Protein AF-A0A351ZUN1-F1 (afdb_monomer_lite)

Radius of gyration: 34.27 Å; chains: 1; bounding box: 74×45×81 Å

Structure (mmCIF, N/CA/C/O backbone):
data_AF-A0A351ZUN1-F1
#
_entry.id   AF-A0A351ZUN1-F1
#
loop_
_atom_site.group_PDB
_atom_site.id
_atom_site.type_symbol
_atom_site.label_atom_id
_atom_site.label_alt_id
_atom_site.label_comp_id
_atom_site.label_asym_id
_atom_site.label_entity_id
_atom_site.label_seq_id
_atom_site.pdbx_PDB_ins_code
_atom_site.Cartn_x
_atom_site.Cartn_y
_atom_site.Cartn_z
_atom_site.occupancy
_atom_site.B_iso_or_equiv
_atom_site.auth_seq_id
_atom_site.auth_comp_id
_atom_site.auth_asym_id
_atom_site.auth_atom_id
_atom_site.pdbx_PDB_model_num
ATOM 1 N N . MET A 1 1 ? -8.438 27.417 -27.554 1.00 48.84 1 MET A N 1
ATOM 2 C CA . MET A 1 1 ? -7.530 28.384 -26.913 1.00 48.84 1 MET A CA 1
ATOM 3 C C . MET A 1 1 ? -7.078 27.746 -25.620 1.00 48.84 1 MET A C 1
ATOM 5 O O . MET A 1 1 ? -7.891 27.655 -24.720 1.00 48.84 1 MET A O 1
ATOM 9 N N . GLU A 1 2 ? -5.893 27.144 -25.651 1.00 47.28 2 GLU A N 1
ATOM 10 C CA . GLU A 1 2 ? -4.966 26.875 -24.537 1.00 47.28 2 GLU A CA 1
ATOM 11 C C . GLU A 1 2 ? -3.917 25.909 -25.105 1.00 47.28 2 GLU A C 1
ATOM 13 O O . GLU A 1 2 ? -4.239 24.861 -25.668 1.00 47.28 2 GLU A O 1
ATOM 18 N N . ARG A 1 3 ? -2.676 26.392 -25.127 1.00 43.41 3 ARG A N 1
ATOM 19 C CA . ARG A 1 3 ? -1.537 25.830 -25.850 1.00 43.41 3 ARG A CA 1
ATOM 20 C C . ARG A 1 3 ? -0.925 24.695 -25.035 1.00 43.41 3 ARG A C 1
ATOM 22 O O . ARG A 1 3 ? -0.643 24.845 -23.855 1.00 43.41 3 ARG A O 1
ATOM 29 N N . SER A 1 4 ? -0.688 23.570 -25.695 1.00 47.56 4 SER A N 1
ATOM 30 C CA . SER A 1 4 ? 0.130 22.473 -25.194 1.00 47.56 4 SER A CA 1
ATOM 31 C C . SER A 1 4 ? 1.614 22.835 -25.312 1.00 47.56 4 SER A C 1
ATOM 33 O O . SER A 1 4 ? 2.221 22.604 -26.359 1.00 47.56 4 SER A O 1
ATOM 35 N N . ASP A 1 5 ? 2.197 23.384 -24.249 1.00 52.81 5 ASP A N 1
ATOM 36 C CA . ASP A 1 5 ? 3.649 23.542 -24.130 1.00 52.81 5 ASP A CA 1
ATOM 37 C C . ASP A 1 5 ? 4.261 22.234 -23.616 1.00 52.81 5 ASP A C 1
ATOM 39 O O . ASP A 1 5 ? 4.391 21.966 -22.421 1.00 52.81 5 ASP A O 1
ATOM 43 N N . VAL A 1 6 ? 4.606 21.374 -24.572 1.00 54.12 6 VAL A N 1
ATOM 44 C CA . VAL A 1 6 ? 5.348 20.136 -24.348 1.00 54.12 6 VAL A CA 1
ATOM 45 C C . VAL A 1 6 ? 6.820 20.512 -24.181 1.00 54.12 6 VAL A C 1
ATOM 47 O O . VAL A 1 6 ? 7.528 20.778 -25.151 1.00 54.12 6 VAL A O 1
ATOM 50 N N . GLY A 1 7 ? 7.275 20.583 -22.930 1.00 42.62 7 GLY A N 1
ATOM 51 C CA . GLY A 1 7 ? 8.665 20.862 -22.578 1.00 42.62 7 GLY A CA 1
ATOM 52 C C . GLY A 1 7 ? 9.609 19.772 -23.085 1.00 42.62 7 GLY A C 1
ATOM 53 O O . GLY A 1 7 ? 9.746 18.712 -22.479 1.00 42.62 7 GLY A O 1
ATOM 54 N N . ALA A 1 8 ? 10.275 20.059 -24.199 1.00 43.16 8 ALA A N 1
ATOM 55 C CA . ALA A 1 8 ? 11.381 19.291 -24.740 1.00 43.16 8 ALA A CA 1
ATOM 56 C C . ALA A 1 8 ? 12.627 19.449 -23.854 1.00 43.16 8 ALA A C 1
ATOM 58 O O . ALA A 1 8 ? 13.200 20.531 -23.767 1.00 43.16 8 ALA A O 1
ATOM 59 N N . TRP A 1 9 ? 13.096 18.355 -23.253 1.00 43.66 9 TRP A N 1
ATOM 60 C CA . TRP A 1 9 ? 14.454 18.269 -22.715 1.00 43.66 9 TRP A CA 1
ATOM 61 C C . TRP A 1 9 ? 15.220 17.162 -23.434 1.00 43.66 9 TRP A C 1
ATOM 63 O O . TRP A 1 9 ? 15.083 15.972 -23.161 1.00 43.66 9 TRP A O 1
ATOM 73 N N . VAL A 1 10 ? 16.039 17.592 -24.392 1.00 45.97 10 VAL A N 1
ATOM 74 C CA . VAL A 1 10 ? 17.061 16.793 -25.067 1.00 45.97 10 VAL A CA 1
ATOM 75 C C . VAL A 1 10 ? 18.263 16.655 -24.136 1.00 45.97 10 VAL A C 1
ATOM 77 O O . VAL A 1 10 ? 18.873 17.658 -23.776 1.00 45.97 10 VAL A O 1
ATOM 80 N N . ARG A 1 11 ? 18.693 15.425 -23.835 1.00 50.06 11 ARG A N 1
ATOM 81 C CA . ARG A 1 11 ? 20.116 15.131 -23.601 1.00 50.06 11 ARG A CA 1
ATOM 82 C C . ARG A 1 11 ? 20.509 13.831 -24.300 1.00 50.06 11 ARG A C 1
ATOM 84 O O . ARG A 1 11 ? 20.181 12.738 -23.855 1.00 50.06 11 ARG A O 1
ATOM 91 N N . LYS A 1 12 ? 21.244 13.972 -25.406 1.00 43.31 12 LYS A N 1
ATOM 92 C CA . LYS A 1 12 ? 22.125 12.934 -25.958 1.00 43.31 12 LYS A CA 1
ATOM 93 C C . LYS A 1 12 ? 23.485 13.040 -25.262 1.00 43.31 12 LYS A C 1
ATOM 95 O O . LYS A 1 12 ? 24.018 14.137 -25.149 1.00 43.31 12 LYS A O 1
ATOM 100 N N . GLY A 1 13 ? 24.072 11.904 -24.898 1.00 40.09 13 GLY A N 1
ATOM 101 C CA . GLY A 1 13 ? 25.473 11.787 -24.488 1.00 40.09 13 GLY A CA 1
ATOM 102 C C . GLY A 1 13 ? 25.893 10.320 -24.491 1.00 40.09 13 GLY A C 1
ATOM 103 O O . GLY A 1 13 ? 25.333 9.516 -23.761 1.00 40.09 13 GLY A O 1
ATOM 104 N N . LYS A 1 14 ? 26.806 9.968 -25.394 1.00 44.97 14 LYS A N 1
ATOM 105 C CA . LYS A 1 14 ? 27.184 8.618 -25.833 1.00 44.97 14 LYS A CA 1
ATOM 106 C C . LYS A 1 14 ? 28.607 8.288 -25.348 1.00 44.97 14 LYS A C 1
ATOM 108 O O . LYS A 1 14 ? 29.405 9.197 -25.189 1.00 44.97 14 LYS A O 1
ATOM 113 N N . SER A 1 15 ? 28.890 6.982 -25.288 1.00 43.78 15 SER A N 1
ATOM 114 C CA . SER A 1 15 ? 30.174 6.273 -25.496 1.00 43.78 15 SER A CA 1
ATOM 115 C C . SER A 1 15 ? 31.093 5.901 -24.318 1.00 43.78 15 SER A C 1
ATOM 117 O O . SER A 1 15 ? 31.779 6.743 -23.760 1.00 43.78 15 SER A O 1
ATOM 119 N N . ARG A 1 16 ? 31.175 4.570 -24.131 1.00 49.94 16 ARG A N 1
ATOM 120 C CA . ARG A 1 16 ? 32.352 3.665 -24.159 1.00 49.94 16 ARG A CA 1
ATOM 121 C C . ARG A 1 16 ? 33.584 3.995 -23.304 1.00 49.94 16 ARG A C 1
ATOM 123 O O . ARG A 1 16 ? 34.278 4.970 -23.550 1.00 49.94 16 ARG A O 1
ATOM 130 N N . GLY A 1 17 ? 33.970 3.009 -22.494 1.00 37.16 17 GLY A N 1
ATOM 131 C CA . GLY A 1 17 ? 35.334 2.812 -22.005 1.00 37.16 17 GLY A CA 1
ATOM 132 C C . GLY A 1 17 ? 35.449 1.475 -21.274 1.00 37.16 17 GLY A C 1
ATOM 133 O O . GLY A 1 17 ? 34.959 1.339 -20.163 1.00 37.16 17 GLY A O 1
ATOM 134 N N . GLN A 1 18 ? 36.037 0.487 -21.941 1.00 49.84 18 GLN A N 1
ATOM 135 C CA . GLN A 1 18 ? 36.313 -0.874 -21.480 1.00 49.84 18 GLN A CA 1
ATOM 136 C C . GLN A 1 18 ? 37.838 -0.978 -21.347 1.00 49.84 18 GLN A C 1
ATOM 138 O O . GLN A 1 18 ? 38.524 -0.695 -22.325 1.00 49.84 18 GLN A O 1
ATOM 143 N N . ILE A 1 19 ? 38.368 -1.327 -20.170 1.00 53.53 19 ILE A N 1
ATOM 144 C CA . ILE A 1 19 ? 39.805 -1.585 -19.940 1.00 53.53 19 ILE A CA 1
ATOM 145 C C . ILE A 1 19 ? 39.884 -2.660 -18.841 1.00 53.53 19 ILE A C 1
ATOM 147 O O . ILE A 1 19 ? 39.387 -2.445 -17.742 1.00 53.53 19 ILE A O 1
ATOM 151 N N . SER A 1 20 ? 40.065 -3.919 -19.242 1.00 41.38 20 SER A N 1
ATOM 152 C CA . SER A 1 20 ? 41.298 -4.726 -19.162 1.00 41.38 20 SER A CA 1
ATOM 153 C C . SER A 1 20 ? 41.679 -5.160 -17.747 1.00 41.38 20 SER A C 1
ATOM 155 O O . SER A 1 20 ? 42.025 -4.352 -16.893 1.00 41.38 20 SER A O 1
ATOM 157 N N . LEU A 1 21 ? 41.618 -6.477 -17.562 1.00 47.91 21 LEU A N 1
ATOM 158 C CA . LEU A 1 21 ? 42.232 -7.240 -16.484 1.00 47.91 21 LEU A CA 1
ATOM 159 C C . LEU A 1 21 ? 43.753 -7.124 -16.602 1.00 47.91 21 LEU A C 1
ATOM 161 O O . LEU A 1 21 ? 44.248 -7.147 -17.721 1.00 47.91 21 LEU A O 1
ATOM 165 N N . ASP A 1 22 ? 44.457 -7.095 -15.473 1.00 42.59 22 ASP A N 1
ATOM 166 C CA . ASP A 1 22 ? 45.731 -7.798 -15.335 1.00 42.59 22 ASP A CA 1
ATOM 167 C C . ASP A 1 22 ? 45.956 -8.183 -13.873 1.00 42.59 22 ASP A C 1
ATOM 169 O O . ASP A 1 22 ? 45.755 -7.414 -12.933 1.00 42.59 22 ASP A O 1
ATOM 173 N N . SER A 1 23 ? 46.300 -9.453 -13.707 1.00 48.72 23 SER A N 1
ATOM 174 C CA . SER A 1 23 ? 46.568 -10.118 -12.442 1.00 48.72 23 SER A CA 1
ATOM 175 C C . SER A 1 23 ? 47.956 -9.751 -11.922 1.00 48.72 23 SER A C 1
ATOM 177 O O . SER A 1 23 ? 48.916 -9.752 -12.684 1.00 48.72 23 SER A O 1
ATOM 179 N N . CYS A 1 24 ? 48.095 -9.572 -10.609 1.00 36.97 24 CYS A N 1
ATOM 180 C CA . CYS A 1 24 ? 49.376 -9.748 -9.931 1.00 36.97 24 CYS A CA 1
ATOM 181 C C . CYS A 1 24 ? 49.157 -10.633 -8.699 1.00 36.97 24 CYS A C 1
ATOM 183 O O . CYS A 1 24 ? 48.584 -10.221 -7.693 1.00 36.97 24 CYS A O 1
ATOM 185 N N . SER A 1 25 ? 49.537 -11.899 -8.850 1.00 44.16 25 SER A N 1
ATOM 186 C CA . SER A 1 25 ? 49.734 -12.856 -7.762 1.00 44.16 25 SER A CA 1
ATOM 187 C C . SER A 1 25 ? 51.108 -12.603 -7.117 1.00 44.16 25 SER A C 1
ATOM 189 O O . SER A 1 25 ? 51.927 -11.932 -7.737 1.00 44.16 25 SER A O 1
ATOM 191 N N . ILE A 1 26 ? 51.397 -13.254 -5.973 1.00 48.66 26 ILE A N 1
ATOM 192 C CA . ILE A 1 26 ? 52.690 -13.303 -5.229 1.00 48.66 26 ILE A CA 1
ATOM 193 C C . ILE A 1 26 ? 52.738 -12.193 -4.136 1.00 48.66 26 ILE A C 1
ATOM 195 O O . ILE A 1 26 ? 52.730 -11.018 -4.453 1.00 48.66 26 ILE A O 1
ATOM 199 N N . MET A 1 27 ? 52.710 -12.439 -2.812 1.00 47.81 27 MET A N 1
ATOM 200 C CA . MET A 1 27 ? 53.538 -13.344 -1.992 1.00 47.81 27 MET A CA 1
ATOM 201 C C . MET A 1 27 ? 52.881 -13.738 -0.645 1.00 47.81 27 MET A C 1
ATOM 203 O O . MET A 1 27 ? 52.204 -12.951 0.008 1.00 47.81 27 MET A O 1
ATOM 207 N N . LYS A 1 28 ? 53.176 -14.971 -0.210 1.00 50.16 28 LYS A N 1
ATOM 208 C CA . LYS A 1 28 ? 53.028 -15.545 1.147 1.00 50.16 28 LYS A CA 1
ATOM 209 C C . LYS A 1 28 ? 53.990 -14.874 2.153 1.00 50.16 28 LYS A C 1
ATOM 211 O O . LYS A 1 28 ? 55.092 -14.565 1.730 1.00 50.16 28 LYS A O 1
ATOM 216 N N . THR A 1 29 ? 53.650 -14.797 3.457 1.00 47.78 29 THR A N 1
ATOM 217 C CA . THR A 1 29 ? 54.219 -15.621 4.574 1.00 47.78 29 THR A CA 1
ATOM 218 C C . THR A 1 29 ? 53.987 -15.052 5.996 1.00 47.78 29 THR A C 1
ATOM 220 O O . THR A 1 29 ? 54.430 -13.959 6.305 1.00 47.78 29 THR A O 1
ATOM 223 N N . ARG A 1 30 ? 53.352 -15.881 6.850 1.00 54.62 30 ARG A N 1
ATOM 224 C CA . ARG A 1 30 ? 53.659 -16.278 8.255 1.00 54.62 30 ARG A CA 1
ATOM 225 C C . ARG A 1 30 ? 54.298 -15.248 9.220 1.00 54.62 30 ARG A C 1
ATOM 227 O O . ARG A 1 30 ? 55.427 -14.845 9.003 1.00 54.62 30 ARG A O 1
ATOM 234 N N . SER A 1 31 ? 53.747 -15.088 10.429 1.00 44.78 31 SER A N 1
ATOM 235 C CA . SER A 1 31 ? 54.136 -15.900 11.603 1.00 44.78 31 SER A CA 1
ATOM 236 C C . SER A 1 31 ? 53.700 -15.274 12.938 1.00 44.78 31 SER A C 1
ATOM 238 O O . SER A 1 31 ? 53.822 -14.080 13.172 1.00 44.78 31 SER A O 1
ATOM 240 N N . LEU A 1 32 ? 53.221 -16.164 13.800 1.00 51.72 32 LEU A N 1
ATOM 241 C CA . LEU A 1 32 ? 52.923 -16.060 15.226 1.00 51.72 32 LEU A CA 1
ATOM 242 C C . LEU A 1 32 ? 54.129 -15.535 16.041 1.00 51.72 32 LEU A C 1
ATOM 244 O O . LEU A 1 32 ? 55.240 -16.020 15.831 1.00 51.72 32 LEU A O 1
ATOM 248 N N . SER A 1 33 ? 53.910 -14.673 17.040 1.00 52.38 33 SER A N 1
ATOM 249 C CA . SER A 1 33 ? 54.836 -14.527 18.177 1.00 52.38 33 SER A CA 1
ATOM 250 C C . SER A 1 33 ? 54.068 -14.229 19.467 1.00 52.38 33 SER A C 1
ATOM 252 O O . SER A 1 33 ? 53.656 -13.101 19.732 1.00 52.38 33 SER A O 1
ATOM 254 N N . LEU A 1 34 ? 53.860 -15.294 20.239 1.00 50.78 34 LEU A N 1
ATOM 255 C CA . LEU A 1 34 ? 53.327 -15.324 21.594 1.00 50.78 34 LEU A CA 1
ATOM 256 C C . LEU A 1 34 ? 54.503 -15.621 22.547 1.00 50.78 34 LEU A C 1
ATOM 258 O O . LEU A 1 34 ? 55.275 -16.536 22.268 1.00 50.78 34 LEU A O 1
ATOM 262 N N . SER A 1 35 ? 54.536 -14.934 23.695 1.00 52.31 35 SER A N 1
ATOM 263 C CA . SER A 1 35 ? 55.253 -15.284 24.941 1.00 52.31 35 SER A CA 1
ATOM 264 C C . SER A 1 35 ? 56.724 -14.855 25.119 1.00 52.31 35 SER A C 1
ATOM 266 O O . SER A 1 35 ? 57.563 -15.169 24.287 1.00 52.31 35 SER A O 1
ATOM 268 N N . ILE A 1 36 ? 56.996 -14.179 26.252 1.00 62.34 36 ILE A N 1
ATOM 269 C CA . ILE A 1 36 ? 58.127 -14.272 27.221 1.00 62.34 36 ILE A CA 1
ATOM 270 C C . ILE A 1 36 ? 57.764 -13.248 28.334 1.00 62.34 36 ILE A C 1
ATOM 272 O O . ILE A 1 36 ? 57.736 -12.056 28.060 1.00 62.34 36 ILE A O 1
ATOM 276 N N . ILE A 1 37 ? 57.154 -13.596 29.477 1.00 58.09 37 ILE A N 1
ATOM 277 C CA . ILE A 1 37 ? 57.561 -14.394 30.661 1.00 58.09 37 ILE A CA 1
ATOM 278 C C . ILE A 1 37 ? 58.297 -13.581 31.759 1.00 58.09 37 ILE A C 1
ATOM 280 O O . ILE A 1 37 ? 59.359 -13.018 31.533 1.00 58.09 37 ILE A O 1
ATOM 284 N N . CYS A 1 38 ? 57.720 -13.691 32.968 1.00 48.00 38 CYS A N 1
ATOM 285 C CA . CYS A 1 38 ? 58.266 -13.620 34.337 1.00 48.00 38 CYS A CA 1
ATOM 286 C C . CYS 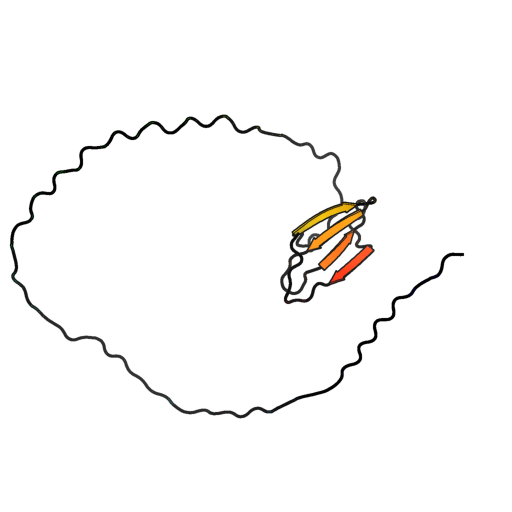A 1 38 ? 58.706 -12.301 35.007 1.00 48.00 38 CYS A C 1
ATOM 288 O O . CYS A 1 38 ? 59.788 -11.780 34.780 1.00 48.00 38 CYS A O 1
ATOM 290 N N . ALA A 1 39 ? 57.931 -11.999 36.059 1.00 55.53 39 ALA A N 1
ATOM 291 C CA . ALA A 1 39 ? 58.369 -11.869 37.455 1.00 55.53 39 ALA A CA 1
ATOM 292 C C . ALA A 1 39 ? 59.084 -10.582 37.903 1.00 55.53 39 ALA A C 1
ATOM 294 O O . ALA A 1 39 ? 60.302 -10.482 37.832 1.00 55.53 39 ALA A O 1
ATOM 295 N N . MET A 1 40 ? 58.330 -9.711 38.585 1.00 58.62 40 MET A N 1
ATOM 296 C CA . MET A 1 40 ? 58.795 -9.069 39.821 1.00 58.62 40 MET A CA 1
ATOM 297 C C . MET A 1 40 ? 57.636 -8.965 40.820 1.00 58.62 40 MET A C 1
ATOM 299 O O . MET A 1 40 ? 56.657 -8.259 40.598 1.00 58.62 40 MET A O 1
ATOM 303 N N . LEU A 1 41 ? 57.754 -9.725 41.908 1.00 62.56 41 LEU A N 1
ATOM 304 C CA . LEU A 1 41 ? 56.994 -9.541 43.139 1.00 62.56 41 LEU A CA 1
ATOM 305 C C . LEU A 1 41 ? 57.699 -8.495 44.016 1.00 62.56 41 LEU A C 1
ATOM 307 O O . LEU A 1 41 ? 58.916 -8.344 43.939 1.00 62.56 41 LEU A O 1
ATOM 311 N N . ILE A 1 42 ? 56.914 -7.934 44.940 1.00 65.12 42 ILE A N 1
ATOM 312 C CA . ILE A 1 42 ? 57.259 -7.128 46.127 1.00 65.12 42 ILE A CA 1
ATOM 313 C C . ILE A 1 42 ? 57.028 -5.622 45.950 1.00 65.12 42 ILE A C 1
ATOM 315 O O . ILE A 1 42 ? 57.864 -4.868 45.464 1.00 65.12 42 ILE A O 1
ATOM 319 N N . GLY A 1 43 ? 55.875 -5.197 46.467 1.00 55.06 43 GLY A N 1
ATOM 320 C CA . GLY A 1 43 ? 55.535 -3.809 46.745 1.00 55.06 43 GLY A CA 1
ATOM 321 C C . GLY A 1 43 ? 54.254 -3.724 47.575 1.00 55.06 43 GLY A C 1
ATOM 322 O O . GLY A 1 43 ? 53.247 -3.228 47.091 1.00 55.06 43 GLY A O 1
ATOM 323 N N . CYS A 1 44 ? 54.265 -4.249 48.805 1.00 47.47 44 CYS A N 1
ATOM 324 C CA . CYS A 1 44 ? 53.238 -3.916 49.796 1.00 47.47 44 CYS A CA 1
ATOM 325 C C . CYS A 1 44 ? 53.511 -2.508 50.333 1.00 47.47 44 CYS A C 1
ATOM 327 O O . CYS A 1 44 ? 54.557 -2.309 50.944 1.00 47.47 44 CYS A O 1
ATOM 329 N N . SER A 1 45 ? 52.560 -1.585 50.165 1.00 44.41 45 SER A N 1
ATOM 330 C CA . SER A 1 45 ? 52.380 -0.424 51.047 1.00 44.41 45 SER A CA 1
ATOM 331 C C . SER A 1 45 ? 50.930 0.067 51.004 1.00 44.41 45 SER A C 1
ATOM 333 O O . SER A 1 45 ? 50.494 0.684 50.039 1.00 44.41 45 SER A O 1
ATOM 335 N N . THR A 1 46 ? 50.229 -0.216 52.104 1.00 45.50 46 THR A N 1
ATOM 336 C CA . THR A 1 46 ? 49.152 0.581 52.717 1.00 45.50 46 THR A CA 1
ATOM 337 C C . THR A 1 46 ? 47.973 0.989 51.831 1.00 45.50 46 THR A C 1
ATOM 339 O O . THR A 1 46 ? 47.927 2.084 51.273 1.00 45.50 46 THR A O 1
ATOM 342 N N . GLU A 1 47 ? 46.945 0.148 51.823 1.00 55.28 47 GLU A N 1
ATOM 343 C CA . GLU A 1 47 ? 45.590 0.547 51.453 1.00 55.28 47 GLU A CA 1
ATOM 344 C C . GLU A 1 47 ? 45.050 1.483 52.546 1.00 55.28 47 GLU A C 1
ATOM 346 O O . GLU A 1 47 ? 44.906 1.094 53.706 1.00 55.28 47 GLU A O 1
ATOM 351 N N . LYS A 1 48 ? 44.790 2.746 52.199 1.00 53.84 48 LYS A N 1
ATOM 352 C CA . LYS A 1 48 ? 43.989 3.648 53.031 1.00 53.84 48 LYS A CA 1
ATOM 353 C C . LYS A 1 48 ? 42.545 3.132 52.969 1.00 53.84 48 LYS A C 1
ATOM 355 O O . LYS A 1 48 ? 42.038 3.034 51.852 1.00 53.84 48 LYS A O 1
ATOM 360 N N . PRO A 1 49 ? 41.869 2.818 54.090 1.00 56.91 49 PRO A N 1
ATOM 361 C CA . PRO A 1 49 ? 40.464 2.439 54.038 1.00 56.91 49 PRO A CA 1
ATOM 362 C C . PRO A 1 49 ? 39.670 3.549 53.351 1.00 56.91 49 PRO A C 1
ATOM 364 O O . PRO A 1 49 ? 39.701 4.706 53.782 1.00 56.91 49 PRO A O 1
ATOM 367 N N . ALA A 1 50 ? 39.029 3.200 52.238 1.00 64.56 50 ALA A N 1
ATOM 368 C CA . ALA A 1 50 ? 38.060 4.059 51.593 1.00 64.56 50 ALA A CA 1
ATOM 369 C C . ALA A 1 50 ? 36.887 4.227 52.560 1.00 64.56 50 ALA A C 1
ATOM 371 O O . ALA A 1 50 ? 36.291 3.252 53.012 1.00 64.56 50 ALA A O 1
ATOM 372 N N . GLU A 1 51 ? 36.601 5.473 52.911 1.00 62.28 51 GLU A N 1
ATOM 373 C CA . GLU A 1 51 ? 35.381 5.846 53.606 1.00 62.28 51 GLU A CA 1
ATOM 374 C C . GLU A 1 51 ? 34.199 5.455 52.709 1.00 62.28 51 GLU A C 1
ATOM 376 O O . GLU A 1 51 ? 34.123 5.887 51.556 1.00 62.28 51 GLU A O 1
ATOM 381 N N . GLU A 1 52 ? 33.326 4.574 53.201 1.00 65.00 52 GLU A N 1
ATOM 382 C CA . GLU A 1 52 ? 32.115 4.185 52.481 1.00 65.00 52 GLU A CA 1
ATOM 383 C C . GLU A 1 52 ? 31.281 5.445 52.203 1.00 65.00 52 GLU A C 1
ATOM 385 O O . GLU A 1 52 ? 30.923 6.163 53.146 1.00 65.00 52 GLU A O 1
ATOM 390 N N . PRO A 1 53 ? 30.957 5.763 50.936 1.00 70.38 53 PRO A N 1
ATOM 391 C CA . PRO A 1 53 ? 30.104 6.900 50.651 1.00 70.38 53 PRO A CA 1
ATOM 392 C C . PRO A 1 53 ? 28.718 6.633 51.243 1.00 70.38 53 PRO A C 1
ATOM 394 O O . PRO A 1 53 ? 28.003 5.717 50.836 1.00 70.38 53 PRO A O 1
ATOM 397 N N . LYS A 1 54 ? 28.348 7.459 52.224 1.00 70.62 54 LYS A N 1
ATOM 398 C CA . LYS A 1 54 ? 27.021 7.495 52.842 1.00 70.62 54 LYS A CA 1
ATOM 399 C C . LYS A 1 54 ? 25.941 7.532 51.747 1.00 70.62 54 LYS A C 1
ATOM 401 O O . LYS A 1 54 ? 26.050 8.385 50.862 1.00 70.62 54 LYS A O 1
ATOM 406 N N . PRO A 1 55 ? 24.893 6.684 51.801 1.00 69.19 55 PRO A N 1
ATOM 407 C CA . PRO A 1 55 ? 23.828 6.706 50.806 1.00 69.19 55 PRO A CA 1
ATOM 408 C C . PRO A 1 55 ? 23.207 8.101 50.743 1.00 69.19 55 PRO A C 1
ATOM 410 O O . PRO A 1 55 ? 22.617 8.581 51.715 1.00 69.19 55 PRO A O 1
ATOM 413 N N . ILE A 1 56 ? 23.376 8.775 49.608 1.00 66.38 56 ILE A N 1
ATOM 414 C CA . ILE A 1 56 ? 22.654 10.007 49.313 1.00 66.38 56 ILE A CA 1
ATOM 415 C C . ILE A 1 56 ? 21.220 9.564 49.041 1.00 66.38 56 ILE A C 1
ATOM 417 O O . ILE A 1 56 ? 20.978 8.801 48.109 1.00 66.38 56 ILE A O 1
ATOM 421 N N . ALA A 1 57 ? 20.289 9.984 49.897 1.00 73.38 57 ALA A N 1
ATOM 422 C CA . ALA A 1 57 ? 18.875 9.703 49.712 1.00 73.38 57 ALA A CA 1
ATOM 423 C C . ALA A 1 57 ? 18.434 10.231 48.338 1.00 73.38 57 ALA A C 1
ATOM 425 O O . ALA A 1 57 ? 18.505 11.431 48.068 1.00 73.38 57 ALA A O 1
ATOM 426 N N . GLU A 1 58 ? 18.029 9.312 47.467 1.00 70.06 58 GLU A N 1
ATOM 427 C CA . GLU A 1 58 ? 17.554 9.595 46.120 1.00 70.06 58 GLU A CA 1
ATOM 428 C C . GLU A 1 58 ? 16.240 10.383 46.214 1.00 70.06 58 GLU A C 1
ATOM 430 O O . GLU A 1 58 ? 15.286 9.956 46.870 1.00 70.06 58 GLU A O 1
ATOM 435 N N . ALA A 1 59 ? 16.207 11.583 45.630 1.00 78.12 59 ALA A N 1
ATOM 436 C CA . ALA A 1 59 ? 14.995 12.394 45.597 1.00 78.12 59 ALA A CA 1
ATOM 437 C C . ALA A 1 59 ? 13.892 11.641 44.825 1.00 78.12 59 ALA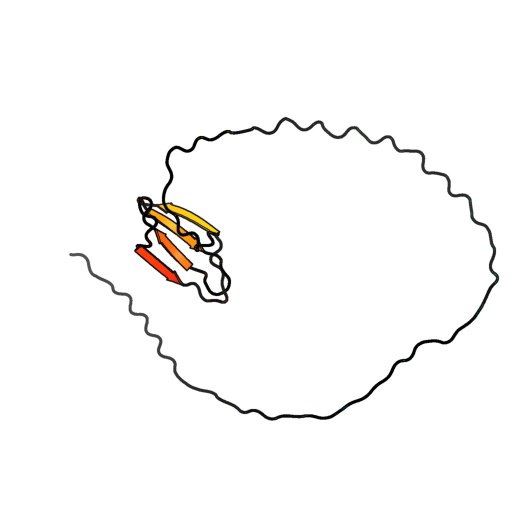 A C 1
ATOM 439 O O . ALA A 1 59 ? 14.192 11.017 43.804 1.00 78.12 59 ALA A O 1
ATOM 440 N N . PRO A 1 60 ? 12.620 11.690 45.265 1.00 75.50 60 PRO A N 1
ATOM 441 C CA . PRO A 1 60 ? 11.550 10.970 44.590 1.00 75.50 60 PRO A CA 1
ATOM 442 C C . PRO A 1 60 ? 11.394 11.483 43.156 1.00 75.50 60 PRO A C 1
ATOM 444 O O . PRO A 1 60 ? 11.221 12.683 42.925 1.00 75.50 60 PRO A O 1
ATOM 447 N N . ALA A 1 61 ? 11.453 10.563 42.192 1.00 79.75 61 ALA A N 1
ATOM 448 C CA . ALA A 1 61 ? 11.193 10.869 40.794 1.00 79.75 61 ALA A CA 1
ATOM 449 C C . ALA A 1 61 ? 9.777 11.463 40.632 1.00 79.75 61 ALA A C 1
ATOM 451 O O . ALA A 1 61 ? 8.847 11.037 41.326 1.00 79.75 61 ALA A O 1
ATOM 452 N N . PRO A 1 62 ? 9.580 12.439 39.728 1.00 82.00 62 PRO A N 1
ATOM 453 C CA . PRO A 1 62 ? 8.269 13.030 39.503 1.00 82.00 62 PRO A CA 1
ATOM 454 C C . PRO A 1 62 ? 7.273 11.960 39.045 1.00 82.00 62 PRO A C 1
ATOM 456 O O . PRO A 1 62 ? 7.528 11.213 38.099 1.00 82.00 62 PRO A O 1
ATOM 459 N N . VAL A 1 63 ? 6.119 11.899 39.712 1.00 80.12 63 VAL A N 1
ATOM 460 C CA . VAL A 1 63 ? 5.016 11.017 39.321 1.00 80.12 63 VAL A CA 1
ATOM 461 C C . VAL A 1 63 ? 4.453 11.536 37.998 1.00 80.12 63 VAL A C 1
ATOM 463 O O . VAL A 1 63 ? 3.856 12.611 37.946 1.00 80.12 63 VAL A O 1
ATOM 466 N N . ALA A 1 64 ? 4.696 10.803 36.912 1.00 85.38 64 ALA A N 1
ATOM 467 C CA . ALA A 1 64 ? 4.231 11.183 35.585 1.00 85.38 64 ALA A CA 1
ATOM 468 C C . ALA A 1 64 ? 2.694 11.190 35.524 1.00 85.38 64 ALA A C 1
ATOM 470 O O . ALA A 1 64 ? 2.031 10.274 36.015 1.00 85.38 64 ALA A O 1
ATOM 471 N N . ALA A 1 65 ? 2.124 12.221 34.897 1.00 87.31 65 ALA A N 1
ATOM 472 C CA . ALA A 1 65 ? 0.695 12.276 34.615 1.00 87.31 65 ALA A CA 1
ATOM 473 C C . ALA A 1 65 ? 0.281 11.131 33.666 1.00 87.31 65 ALA A C 1
ATOM 475 O O . ALA A 1 65 ? 1.080 10.711 32.822 1.00 87.31 65 ALA A O 1
ATOM 476 N N . PRO A 1 66 ? -0.963 10.628 33.761 1.00 89.62 66 PRO A N 1
ATOM 477 C CA . PRO A 1 66 ? -1.426 9.550 32.896 1.00 89.62 66 PRO A CA 1
ATOM 478 C C . PRO A 1 66 ? -1.447 9.982 31.421 1.00 89.62 66 PRO A C 1
ATOM 480 O O . PRO A 1 66 ? -1.953 11.050 31.071 1.00 89.62 66 PRO A O 1
ATOM 483 N N . VAL A 1 67 ? -0.919 9.124 30.542 1.00 94.00 67 VAL A N 1
ATOM 484 C CA . VAL A 1 67 ? -0.954 9.315 29.085 1.00 94.00 67 VAL A CA 1
ATOM 485 C C . VAL A 1 67 ? -2.381 9.111 28.581 1.00 94.00 67 VAL A C 1
ATOM 487 O O . VAL A 1 67 ? -3.050 8.144 28.946 1.00 94.00 67 VAL A O 1
ATOM 490 N N . ARG A 1 68 ? -2.855 10.008 27.711 1.00 95.00 68 ARG A N 1
ATOM 491 C CA . ARG A 1 68 ? -4.170 9.874 27.077 1.00 95.00 68 ARG A CA 1
ATOM 492 C C . ARG A 1 68 ? -4.205 8.626 26.192 1.00 95.00 68 ARG A C 1
ATOM 494 O O . ARG A 1 68 ? -3.411 8.505 25.265 1.00 95.00 68 ARG A O 1
ATOM 501 N N . GLN A 1 69 ? -5.163 7.744 26.451 1.00 96.31 69 GLN A N 1
ATOM 502 C CA . GLN A 1 69 ? -5.415 6.559 25.638 1.00 96.31 69 GLN A CA 1
ATOM 503 C C . GLN A 1 69 ? -6.553 6.824 24.650 1.00 96.31 69 GLN A C 1
ATOM 505 O O . GLN A 1 69 ? -7.569 7.420 25.009 1.00 96.31 69 GLN A O 1
ATOM 510 N N . TYR A 1 70 ? -6.381 6.367 23.412 1.00 96.62 70 TYR A N 1
ATOM 511 C CA . TYR A 1 70 ? -7.406 6.397 22.373 1.00 96.62 70 TYR A CA 1
ATOM 512 C C . TYR A 1 70 ? -7.729 4.966 21.946 1.00 96.62 70 TYR A C 1
ATOM 514 O O . TYR A 1 70 ? -6.832 4.129 21.853 1.00 96.62 70 TYR A O 1
ATOM 522 N N . SER A 1 71 ? -9.002 4.695 21.672 1.00 97.44 71 SER A N 1
ATOM 523 C CA . SER A 1 71 ? -9.454 3.459 21.034 1.00 97.44 71 SER A CA 1
ATOM 524 C C . SER A 1 71 ? -9.798 3.713 19.565 1.00 97.44 71 SER A C 1
ATOM 526 O O . SER A 1 71 ? -9.882 4.857 19.116 1.00 97.44 71 SER A O 1
ATOM 528 N N . PHE A 1 72 ? -9.987 2.640 18.803 1.00 97.19 72 PHE A N 1
ATOM 529 C CA . PHE A 1 72 ? -10.406 2.707 17.408 1.00 97.19 72 PHE A CA 1
ATOM 530 C C . PHE A 1 72 ? -11.434 1.613 17.109 1.00 97.19 72 PHE A C 1
ATOM 532 O O . PHE A 1 72 ? -11.544 0.626 17.835 1.00 97.19 72 PHE A O 1
ATOM 539 N N . SER A 1 73 ? -12.178 1.791 16.021 1.00 98.19 73 SER A N 1
ATOM 540 C CA . SER A 1 73 ? -13.013 0.751 15.420 1.00 98.19 73 SER A CA 1
ATOM 541 C C . SER A 1 73 ? -12.712 0.682 13.927 1.00 98.19 73 SER A C 1
ATOM 543 O O . SER A 1 73 ? -12.374 1.695 13.311 1.00 98.19 73 SER A O 1
ATOM 545 N N . VAL A 1 74 ? -12.783 -0.515 13.349 1.00 97.88 74 VAL A N 1
ATOM 546 C CA . VAL A 1 74 ? -12.578 -0.704 11.910 1.00 97.88 74 VAL A CA 1
ATOM 547 C C . VAL A 1 74 ? -13.881 -0.358 11.197 1.00 97.88 74 VAL A C 1
ATOM 549 O O . VAL A 1 74 ? -14.878 -1.051 11.378 1.00 97.88 74 VAL A O 1
ATOM 552 N N . VAL A 1 75 ? -13.874 0.720 10.409 1.00 98.19 75 VAL A N 1
ATOM 553 C CA . VAL A 1 75 ? -15.056 1.176 9.653 1.00 98.19 75 VAL A CA 1
ATOM 554 C C . VAL A 1 75 ? -15.173 0.435 8.322 1.00 98.19 75 VAL A C 1
ATOM 556 O O . VAL A 1 75 ? -16.237 -0.067 7.983 1.00 98.19 75 VAL A O 1
ATOM 559 N N . GLU A 1 76 ? -14.065 0.327 7.587 1.00 97.81 76 GLU A N 1
ATOM 560 C CA . GLU A 1 76 ? -13.970 -0.411 6.327 1.00 97.81 76 GLU A CA 1
ATOM 561 C C . GLU A 1 76 ? -12.596 -1.086 6.217 1.00 97.81 76 GLU A C 1
ATOM 563 O O . GLU A 1 76 ? -11.633 -0.703 6.883 1.00 97.81 76 GLU A O 1
ATOM 568 N N . THR A 1 77 ? -12.501 -2.114 5.376 1.00 97.81 77 THR A N 1
ATOM 569 C CA . THR A 1 77 ? -11.247 -2.801 5.047 1.00 97.81 77 THR A CA 1
ATOM 570 C C . THR A 1 77 ? -11.138 -2.918 3.537 1.00 97.81 77 THR A C 1
ATOM 572 O O . THR A 1 77 ? -12.091 -3.324 2.873 1.00 97.81 77 THR A O 1
ATOM 575 N N . TYR A 1 78 ? -9.972 -2.573 2.996 1.00 97.69 78 TYR A N 1
ATOM 576 C CA . TYR A 1 78 ? -9.712 -2.590 1.561 1.00 97.69 78 TYR A CA 1
ATOM 577 C C . TYR A 1 78 ? -8.563 -3.541 1.215 1.00 97.69 78 TYR A C 1
ATOM 579 O O . TYR A 1 78 ? -7.668 -3.732 2.041 1.00 97.69 78 TYR A O 1
ATOM 587 N N . PRO A 1 79 ? -8.548 -4.118 -0.001 1.00 98.00 79 PRO A N 1
ATOM 588 C CA . PRO A 1 79 ? -7.419 -4.915 -0.463 1.00 98.00 79 PRO A CA 1
ATOM 589 C C . PRO A 1 79 ? -6.135 -4.077 -0.539 1.00 98.00 79 PRO A C 1
ATOM 591 O O . PRO A 1 79 ? -6.146 -2.967 -1.074 1.00 98.00 79 PRO A O 1
ATOM 594 N N . HIS A 1 80 ? -5.021 -4.639 -0.073 1.00 98.12 80 HIS A N 1
ATOM 595 C CA . HIS A 1 80 ? -3.680 -4.064 -0.206 1.00 98.12 80 HIS A CA 1
ATOM 596 C C . HIS A 1 80 ? -2.713 -5.116 -0.758 1.00 98.12 80 HIS A C 1
ATOM 598 O O . HIS A 1 80 ? -2.901 -6.318 -0.560 1.00 98.12 80 HIS A O 1
ATOM 604 N N . ASP A 1 81 ? -1.717 -4.665 -1.516 1.00 97.38 81 ASP A N 1
ATOM 605 C CA . ASP A 1 81 ? -0.704 -5.541 -2.098 1.00 97.38 81 ASP A CA 1
ATOM 606 C C . ASP A 1 81 ? 0.312 -5.939 -1.026 1.00 97.38 81 ASP A C 1
ATOM 608 O O . ASP A 1 81 ? 1.151 -5.136 -0.633 1.00 97.38 81 ASP A O 1
ATOM 612 N N . VAL A 1 82 ? 0.271 -7.201 -0.602 1.00 96.88 82 VAL A N 1
ATOM 613 C CA . VAL A 1 82 ? 1.136 -7.745 0.459 1.00 96.88 82 VAL A CA 1
ATOM 614 C C . VAL A 1 82 ? 2.635 -7.685 0.141 1.00 96.88 82 VAL A C 1
ATOM 616 O O . VAL A 1 82 ? 3.451 -7.845 1.044 1.00 96.88 82 VAL A O 1
ATOM 619 N N . ASN A 1 83 ? 3.014 -7.460 -1.122 1.00 95.56 83 ASN A N 1
ATOM 620 C CA . ASN A 1 83 ? 4.415 -7.304 -1.525 1.00 95.56 83 ASN A CA 1
ATOM 621 C C . ASN A 1 83 ? 4.885 -5.841 -1.486 1.00 95.56 83 ASN A C 1
ATOM 623 O O . ASN A 1 83 ? 6.065 -5.563 -1.712 1.00 95.56 83 ASN A O 1
ATOM 627 N N . ALA A 1 84 ? 3.982 -4.891 -1.242 1.00 97.19 84 ALA A N 1
ATOM 628 C CA . ALA A 1 84 ? 4.316 -3.483 -1.131 1.00 97.19 84 ALA A CA 1
ATOM 629 C C . ALA A 1 84 ? 4.830 -3.185 0.280 1.00 97.19 84 ALA A C 1
ATOM 631 O O . ALA A 1 84 ? 4.062 -3.085 1.232 1.00 97.19 84 ALA A O 1
ATOM 632 N N . PHE A 1 85 ? 6.147 -3.029 0.414 1.00 97.00 85 PHE A N 1
ATOM 633 C CA . PHE A 1 85 ? 6.762 -2.624 1.676 1.00 97.00 85 PHE A CA 1
ATOM 634 C C . PHE A 1 85 ? 6.555 -1.120 1.911 1.00 97.00 85 PHE A C 1
ATOM 636 O O . PHE A 1 85 ? 7.436 -0.314 1.604 1.00 97.00 85 PHE A O 1
ATOM 643 N N . THR A 1 86 ? 5.355 -0.745 2.360 1.00 97.69 86 THR A N 1
ATOM 644 C CA . THR A 1 86 ? 4.892 0.641 2.517 1.00 97.69 86 THR A CA 1
ATOM 645 C C . THR A 1 86 ? 5.766 1.426 3.494 1.00 97.69 86 THR A C 1
ATOM 647 O O . THR A 1 86 ? 5.948 1.011 4.635 1.00 97.69 86 THR A O 1
ATOM 650 N N . GLN A 1 87 ? 6.272 2.578 3.054 1.00 97.62 87 GLN A N 1
ATOM 651 C CA . GLN A 1 87 ? 7.036 3.526 3.882 1.00 97.62 87 GLN A CA 1
ATOM 652 C C . GLN A 1 87 ? 6.416 4.928 3.917 1.00 97.62 87 GLN A C 1
ATOM 654 O O . GLN A 1 87 ? 6.893 5.800 4.639 1.00 97.62 87 GLN A O 1
ATOM 659 N N . GLY A 1 88 ? 5.334 5.129 3.169 1.00 98.00 88 GLY A N 1
ATOM 660 C CA . GLY A 1 88 ? 4.587 6.373 3.116 1.00 98.00 88 GLY A CA 1
ATOM 661 C C . GLY A 1 88 ? 3.248 6.167 2.435 1.00 98.00 88 GLY A C 1
ATOM 662 O O . GLY A 1 88 ? 3.121 5.379 1.493 1.00 98.00 88 GLY A O 1
ATOM 663 N N . LEU A 1 89 ? 2.224 6.848 2.943 1.00 97.88 89 LEU A N 1
ATOM 664 C CA . LEU A 1 89 ? 0.852 6.700 2.475 1.00 97.88 89 LEU A CA 1
ATOM 665 C C . LEU A 1 89 ? 0.090 8.019 2.612 1.00 97.88 89 LEU A C 1
ATOM 667 O O . LEU A 1 89 ? -0.070 8.551 3.708 1.00 97.88 89 LEU A O 1
ATOM 671 N N . VAL A 1 90 ? -0.436 8.514 1.493 1.00 98.06 90 VAL A N 1
ATOM 672 C CA . VAL A 1 90 ? -1.263 9.724 1.424 1.00 98.06 90 VAL A CA 1
ATOM 673 C C . VAL A 1 90 ? -2.563 9.417 0.695 1.00 98.06 90 VAL A C 1
ATOM 675 O O . VAL A 1 90 ? -2.568 8.798 -0.367 1.00 98.06 90 VAL A O 1
ATOM 678 N N . VAL A 1 91 ? -3.682 9.906 1.225 1.00 97.75 91 VAL A N 1
ATOM 679 C CA . VAL A 1 91 ? -4.967 9.897 0.518 1.00 97.75 91 VAL A CA 1
ATOM 680 C C . VAL A 1 91 ? -5.120 11.215 -0.228 1.00 97.75 91 VAL A C 1
ATOM 682 O O . VAL A 1 91 ? -5.132 12.279 0.385 1.00 97.75 91 VAL A O 1
ATOM 685 N N . ASN A 1 92 ? -5.247 11.161 -1.552 1.00 96.88 92 ASN A N 1
ATOM 686 C CA . ASN A 1 92 ? -5.463 12.355 -2.364 1.00 96.88 92 ASN A CA 1
ATOM 687 C C . ASN A 1 92 ? -6.370 12.045 -3.559 1.00 96.88 92 ASN A C 1
ATOM 689 O O . ASN A 1 92 ? -6.116 11.106 -4.317 1.00 96.88 92 ASN A O 1
ATOM 693 N N . ASN A 1 93 ? -7.419 12.852 -3.746 1.00 95.62 93 ASN A N 1
ATOM 694 C CA . ASN A 1 93 ? -8.364 12.746 -4.862 1.00 95.62 93 ASN A CA 1
ATOM 695 C C . ASN A 1 93 ? -8.922 11.321 -5.065 1.00 95.62 93 ASN A C 1
ATOM 697 O O . ASN A 1 93 ? -8.954 10.812 -6.185 1.00 95.62 93 ASN A O 1
ATOM 701 N N . GLY A 1 94 ? -9.323 10.657 -3.975 1.00 96.31 94 GLY A N 1
ATOM 702 C CA . GLY A 1 94 ? -9.940 9.324 -4.019 1.00 96.31 94 GLY A CA 1
ATOM 703 C C . GLY A 1 94 ? -8.986 8.166 -4.344 1.00 96.31 94 GLY A C 1
ATOM 704 O O . GLY A 1 94 ? -9.443 7.068 -4.664 1.00 96.31 94 GLY A O 1
ATOM 705 N N . ALA A 1 95 ? -7.675 8.392 -4.272 1.00 98.19 95 ALA A N 1
ATOM 706 C CA . ALA A 1 95 ? -6.648 7.376 -4.467 1.00 98.19 95 ALA A CA 1
ATOM 707 C C . ALA A 1 95 ? -5.634 7.399 -3.317 1.00 98.19 95 ALA A C 1
ATOM 709 O O . ALA A 1 95 ? -5.449 8.427 -2.660 1.00 98.19 95 ALA A O 1
ATOM 710 N N . PHE A 1 96 ? -4.941 6.280 -3.122 1.00 98.44 96 PHE A N 1
ATOM 711 C CA . PHE A 1 96 ? -3.714 6.259 -2.338 1.00 98.44 96 PHE A CA 1
ATOM 712 C C . PHE A 1 96 ? -2.538 6.680 -3.219 1.00 98.44 96 PHE A C 1
ATOM 714 O O . PHE A 1 96 ? -2.402 6.222 -4.356 1.00 98.44 96 PHE A O 1
ATOM 721 N N . LEU A 1 97 ? -1.690 7.549 -2.686 1.00 98.25 97 LEU A N 1
ATOM 722 C CA . LEU A 1 97 ? -0.326 7.763 -3.136 1.00 98.25 97 LEU A CA 1
ATOM 723 C C . LEU A 1 97 ? 0.572 7.067 -2.118 1.00 98.25 97 LEU A C 1
ATOM 725 O O . LEU A 1 97 ? 0.517 7.388 -0.935 1.00 98.25 97 LEU A O 1
ATOM 729 N N . GLU A 1 98 ? 1.329 6.081 -2.570 1.00 98.56 98 GLU A N 1
ATOM 730 C CA . GLU A 1 98 ? 2.091 5.183 -1.707 1.00 98.56 98 GLU A CA 1
ATOM 731 C C . GLU A 1 98 ? 3.558 5.163 -2.133 1.00 98.56 98 GLU A C 1
ATOM 733 O O . GLU A 1 98 ? 3.853 5.065 -3.328 1.00 98.56 98 GLU A O 1
ATOM 738 N N . SER A 1 99 ? 4.466 5.218 -1.162 1.00 98.31 99 SER A N 1
ATOM 739 C CA . SER A 1 99 ? 5.890 4.949 -1.350 1.00 98.31 99 SER A CA 1
ATOM 740 C C . SER A 1 99 ? 6.247 3.569 -0.789 1.00 98.31 99 SER A C 1
ATOM 742 O O . SER A 1 99 ? 5.734 3.145 0.252 1.00 98.31 99 SER A O 1
ATOM 744 N N . THR A 1 100 ? 7.098 2.826 -1.504 1.00 98.12 100 THR A N 1
ATOM 745 C CA . THR A 1 100 ? 7.596 1.512 -1.069 1.00 98.12 100 THR A CA 1
ATOM 746 C C . THR A 1 100 ? 9.109 1.525 -0.874 1.00 98.12 100 THR A C 1
ATOM 748 O O . THR A 1 100 ? 9.855 2.022 -1.719 1.00 98.12 100 THR A O 1
ATOM 751 N N . GLY A 1 101 ? 9.590 0.930 0.217 1.00 94.38 101 GLY A N 1
ATOM 752 C CA . GLY A 1 101 ? 10.979 1.034 0.682 1.00 94.38 101 GLY A CA 1
ATOM 753 C C . GLY A 1 101 ? 11.777 -0.264 0.651 1.00 94.38 101 GLY A C 1
ATOM 754 O O . GLY A 1 101 ? 12.352 -0.637 1.665 1.00 94.38 101 GLY A O 1
ATOM 755 N N . GLN A 1 102 ? 11.800 -0.992 -0.464 1.00 93.56 102 GLN A N 1
ATOM 756 C CA . GLN A 1 102 ? 12.5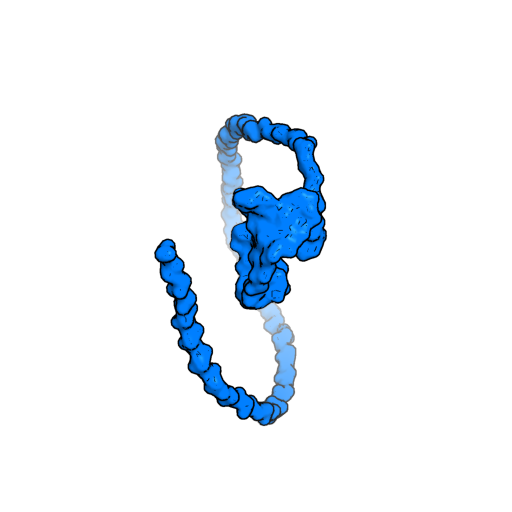84 -2.228 -0.565 1.00 93.56 102 GLN A CA 1
ATOM 757 C C . GLN A 1 102 ? 13.901 -1.964 -1.304 1.00 93.56 102 GLN A C 1
ATOM 759 O O . GLN A 1 102 ? 13.886 -1.375 -2.384 1.00 93.56 102 GLN A O 1
ATOM 764 N N . TYR A 1 103 ? 15.034 -2.431 -0.763 1.00 93.56 103 TYR A N 1
ATOM 765 C CA . TYR A 1 103 ? 16.355 -2.237 -1.382 1.00 93.56 103 TYR A CA 1
ATOM 766 C C . TYR A 1 103 ? 16.362 -2.707 -2.841 1.00 93.56 103 TYR A C 1
ATOM 768 O O . TYR A 1 103 ? 16.073 -3.870 -3.115 1.00 93.56 103 TYR A O 1
ATOM 776 N N . GLY A 1 104 ? 16.664 -1.801 -3.775 1.00 95.44 104 GLY A N 1
ATOM 777 C CA . GLY A 1 104 ? 16.648 -2.081 -5.214 1.00 95.44 104 GLY A CA 1
ATOM 778 C C . GLY A 1 104 ? 15.263 -2.118 -5.879 1.00 95.44 104 GLY A C 1
ATOM 779 O O . GLY A 1 104 ? 15.185 -2.191 -7.104 1.00 95.44 104 GLY A O 1
ATOM 780 N N . PHE A 1 105 ? 14.178 -2.047 -5.103 1.00 96.31 105 PHE A N 1
ATOM 781 C CA . PHE A 1 105 ? 12.794 -2.210 -5.568 1.00 96.31 105 PHE A CA 1
ATOM 782 C C . PHE A 1 105 ? 11.846 -1.111 -5.062 1.00 96.31 105 PHE A C 1
ATOM 784 O O . PHE A 1 105 ? 10.624 -1.271 -5.101 1.00 96.31 105 PHE A O 1
ATOM 791 N N . SER A 1 106 ? 12.386 0.011 -4.585 1.00 97.94 106 SER A N 1
ATOM 792 C CA . SER A 1 106 ? 11.578 1.152 -4.170 1.00 97.94 106 SER A CA 1
ATOM 793 C C . SER A 1 106 ? 10.747 1.726 -5.318 1.00 97.94 106 SER A C 1
ATOM 795 O O . SER A 1 106 ? 11.166 1.743 -6.478 1.00 97.94 106 SER A O 1
ATOM 797 N N . SER A 1 107 ? 9.545 2.203 -5.000 1.00 98.06 107 SER A N 1
ATOM 798 C CA . SER A 1 107 ? 8.630 2.773 -5.990 1.00 98.06 107 SER A CA 1
ATOM 799 C C . SER A 1 107 ? 7.679 3.804 -5.388 1.00 98.06 107 SER A C 1
ATOM 801 O O . SER A 1 107 ? 7.411 3.779 -4.190 1.00 98.06 107 SER A O 1
ATOM 803 N N . LEU A 1 108 ? 7.153 4.685 -6.237 1.00 98.25 108 LEU A N 1
ATOM 804 C CA . LEU A 1 108 ? 6.006 5.545 -5.951 1.00 98.25 108 LEU A CA 1
ATOM 805 C C . LEU A 1 108 ? 4.800 5.050 -6.747 1.00 98.25 108 LEU A C 1
ATOM 807 O O . LEU A 1 108 ? 4.902 4.780 -7.947 1.00 98.25 108 LEU A O 1
ATOM 811 N N . ARG A 1 109 ? 3.647 4.927 -6.093 1.00 98.44 109 ARG A N 1
ATOM 812 C CA . ARG A 1 109 ? 2.466 4.245 -6.631 1.00 98.44 109 ARG A CA 1
ATOM 813 C C . ARG A 1 109 ? 1.231 5.115 -6.459 1.00 98.44 109 ARG A C 1
ATOM 815 O O . ARG A 1 109 ? 1.031 5.725 -5.415 1.00 98.44 109 ARG A O 1
ATOM 822 N N . ARG A 1 110 ? 0.359 5.130 -7.468 1.00 98.56 110 ARG A N 1
ATOM 823 C CA . ARG A 1 110 ? -1.026 5.600 -7.329 1.00 98.56 110 ARG A CA 1
ATOM 824 C C . ARG A 1 110 ? -1.957 4.396 -7.335 1.00 98.56 110 ARG A C 1
ATOM 826 O O . ARG A 1 110 ? -2.081 3.729 -8.367 1.00 98.56 110 ARG A O 1
ATOM 833 N N . VAL A 1 111 ? -2.642 4.149 -6.226 1.00 98.62 111 VAL A N 1
ATOM 834 C CA . VAL A 1 111 ? -3.434 2.938 -5.986 1.00 98.62 111 VAL A CA 1
ATOM 835 C C . VAL A 1 111 ? -4.913 3.284 -5.807 1.00 98.62 111 VAL A C 1
ATOM 837 O O . VAL A 1 111 ? -5.277 4.238 -5.120 1.00 98.62 111 VAL A O 1
ATOM 840 N N . SER A 1 112 ? -5.788 2.509 -6.445 1.00 98.31 112 SER A N 1
ATOM 841 C CA . SER A 1 112 ? -7.235 2.588 -6.237 1.00 98.31 112 SER A CA 1
ATOM 842 C C . SER A 1 112 ? -7.596 2.051 -4.853 1.00 98.31 112 SER A C 1
ATOM 844 O O . SER A 1 112 ? -7.359 0.878 -4.580 1.00 98.31 112 SER A O 1
ATOM 846 N N . ILE A 1 113 ? -8.239 2.873 -4.017 1.00 97.88 113 ILE A N 1
ATOM 847 C CA . ILE A 1 113 ? -8.612 2.502 -2.640 1.00 97.88 113 ILE A CA 1
ATOM 848 C C . ILE A 1 113 ? -9.495 1.252 -2.623 1.00 97.88 113 ILE A C 1
ATOM 850 O O . ILE A 1 113 ? -9.209 0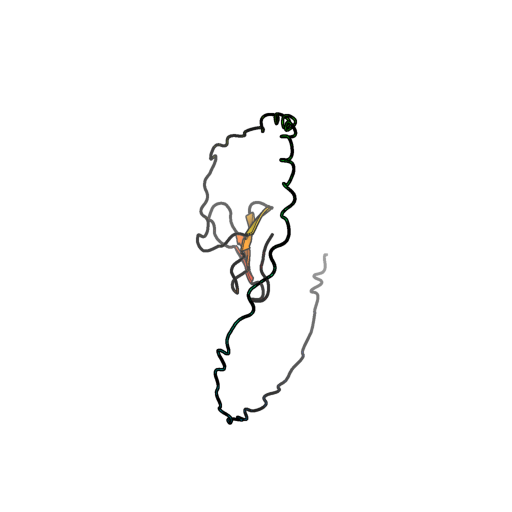.295 -1.919 1.00 97.88 113 ILE A O 1
ATOM 854 N N . ARG A 1 114 ? -10.545 1.220 -3.453 1.00 97.44 114 ARG A N 1
ATOM 855 C CA . ARG A 1 114 ? -11.538 0.133 -3.424 1.00 97.44 114 ARG A CA 1
ATOM 856 C C . ARG A 1 114 ? -10.986 -1.226 -3.846 1.00 97.44 114 ARG A C 1
ATOM 858 O O . ARG A 1 114 ? -11.546 -2.244 -3.461 1.00 97.44 114 ARG A O 1
ATOM 865 N N . THR A 1 115 ? -9.960 -1.247 -4.693 1.00 97.94 115 THR A N 1
ATOM 866 C CA . THR A 1 115 ? -9.513 -2.483 -5.358 1.00 97.94 115 THR A CA 1
ATOM 867 C C . THR A 1 115 ? -8.079 -2.879 -5.033 1.00 97.94 115 THR A C 1
ATOM 869 O O . THR A 1 115 ? -7.686 -3.988 -5.379 1.00 97.94 115 THR A O 1
ATOM 872 N N . GLY A 1 116 ? -7.275 -1.982 -4.455 1.00 97.81 116 GLY A N 1
ATOM 873 C CA . GLY A 1 116 ? -5.835 -2.180 -4.277 1.00 97.81 116 GLY A CA 1
ATOM 874 C C . GLY A 1 116 ? -5.035 -2.175 -5.588 1.00 97.81 116 GLY A C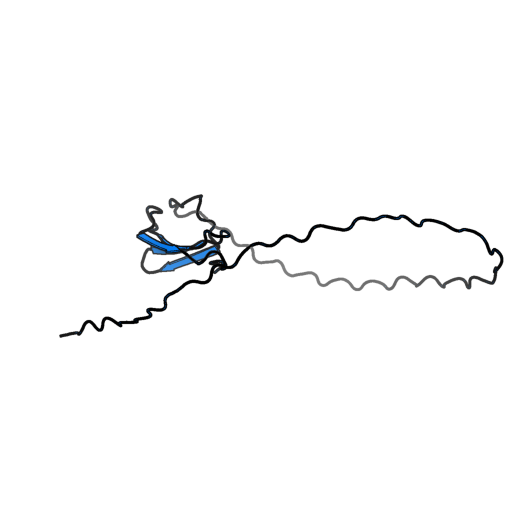 1
ATOM 875 O O . GLY A 1 116 ? -3.834 -2.432 -5.581 1.00 97.81 116 GLY A O 1
ATOM 876 N N . ARG A 1 117 ? -5.667 -1.890 -6.739 1.00 98.06 117 ARG A N 1
ATOM 877 C CA . ARG A 1 117 ? -4.992 -1.917 -8.046 1.00 98.06 117 ARG A CA 1
ATOM 878 C C . ARG A 1 117 ? -4.150 -0.669 -8.269 1.00 98.06 117 ARG A C 1
ATOM 880 O O . ARG A 1 117 ? -4.621 0.458 -8.099 1.00 98.06 117 ARG A O 1
ATOM 887 N N . VAL A 1 118 ? -2.925 -0.879 -8.735 1.00 98.31 118 VAL A N 1
ATOM 888 C CA . VAL A 1 118 ? -1.996 0.189 -9.103 1.00 98.31 118 VA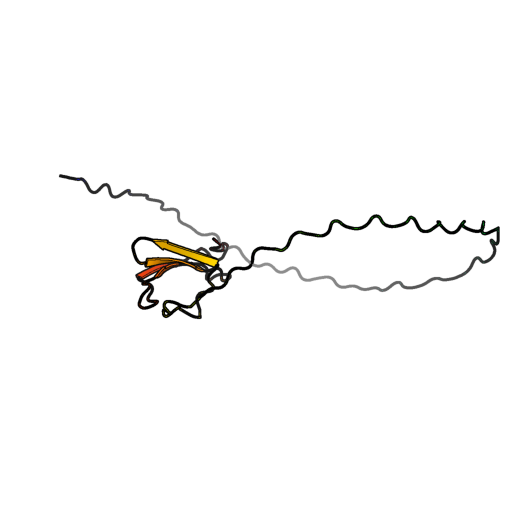L A CA 1
ATOM 889 C C . VAL A 1 118 ? -2.369 0.745 -10.474 1.00 98.31 118 VAL A C 1
ATOM 891 O O . VAL A 1 118 ? -2.388 0.023 -11.465 1.00 98.31 118 VAL A O 1
ATOM 894 N N . SER A 1 119 ? -2.653 2.043 -10.527 1.00 97.31 119 SER A N 1
ATOM 895 C CA . SER A 1 119 ? -2.956 2.774 -11.767 1.00 97.31 119 SER A CA 1
ATOM 896 C C . SER A 1 119 ? -1.720 3.426 -12.393 1.00 97.31 119 SER A C 1
ATOM 898 O O . SER A 1 119 ? -1.676 3.634 -13.601 1.00 97.31 119 SER A O 1
ATOM 900 N N . ARG A 1 120 ? -0.710 3.742 -11.574 1.00 97.94 120 ARG A N 1
ATOM 901 C CA . ARG A 1 120 ? 0.584 4.280 -12.003 1.00 97.94 120 ARG A CA 1
ATOM 902 C C . ARG A 1 120 ? 1.667 3.851 -11.024 1.00 97.94 120 ARG A C 1
ATOM 904 O O . ARG A 1 120 ? 1.416 3.835 -9.819 1.00 97.94 120 ARG A O 1
ATOM 911 N N . LEU A 1 121 ? 2.848 3.538 -11.546 1.00 98.06 121 LEU A N 1
ATOM 912 C CA . LEU A 1 121 ? 4.021 3.158 -10.770 1.00 98.06 121 LEU A CA 1
ATOM 913 C C . LEU A 1 121 ? 5.259 3.817 -11.371 1.00 98.06 121 LEU A C 1
ATOM 915 O O . LEU A 1 121 ? 5.523 3.652 -12.558 1.00 98.06 121 LEU A O 1
ATOM 919 N N . GLU A 1 122 ? 6.021 4.512 -10.538 1.00 98.06 122 GLU A N 1
ATOM 920 C CA . GLU A 1 122 ? 7.334 5.054 -10.875 1.00 98.06 122 GLU A CA 1
ATOM 921 C C . GLU A 1 122 ? 8.376 4.326 -10.030 1.00 98.06 122 GLU A C 1
ATOM 923 O O . GLU A 1 122 ? 8.297 4.323 -8.801 1.00 98.06 122 GLU A O 1
ATOM 928 N N . LYS A 1 123 ? 9.338 3.664 -10.677 1.00 97.69 123 LYS A N 1
ATOM 929 C CA . LYS A 1 123 ? 10.430 2.995 -9.964 1.00 97.69 123 LYS A CA 1
ATOM 930 C C . LYS A 1 123 ? 11.439 4.031 -9.494 1.00 97.69 123 LYS A C 1
ATOM 932 O O . LYS A 1 123 ? 11.797 4.932 -10.250 1.00 97.69 123 LYS A O 1
ATOM 937 N N . ILE A 1 124 ? 11.919 3.864 -8.271 1.00 97.50 124 ILE A N 1
ATOM 938 C CA . ILE A 1 124 ? 13.039 4.634 -7.750 1.00 97.50 124 ILE A CA 1
ATOM 939 C C . ILE A 1 124 ? 14.329 3.876 -8.063 1.00 97.50 124 ILE A C 1
ATOM 941 O O . ILE A 1 124 ? 14.357 2.645 -8.074 1.00 97.50 124 ILE A O 1
ATOM 945 N N . ASP A 1 125 ? 15.382 4.621 -8.396 1.00 97.12 125 ASP A N 1
ATOM 946 C CA . ASP A 1 125 ? 16.696 4.044 -8.677 1.00 97.12 125 ASP A CA 1
ATOM 947 C C . ASP A 1 125 ? 17.189 3.237 -7.463 1.00 97.12 125 ASP A C 1
ATOM 949 O O . ASP A 1 125 ? 17.013 3.655 -6.322 1.00 97.12 125 ASP A O 1
ATOM 953 N N . ALA A 1 126 ? 17.822 2.088 -7.707 1.00 96.69 126 ALA A N 1
ATOM 954 C CA . ALA A 1 126 ? 18.194 1.104 -6.691 1.00 96.69 126 ALA A CA 1
ATOM 955 C C . ALA A 1 126 ? 19.096 1.639 -5.562 1.00 96.69 126 ALA A C 1
ATOM 957 O O . ALA A 1 126 ? 19.151 1.043 -4.488 1.00 96.69 126 ALA A O 1
ATOM 958 N N . ARG A 1 127 ? 19.810 2.746 -5.800 1.00 96.62 127 ARG A N 1
ATOM 959 C CA . ARG A 1 127 ? 20.655 3.441 -4.803 1.00 96.62 127 ARG A CA 1
ATOM 960 C C . ARG A 1 127 ? 19.867 4.355 -3.862 1.00 96.62 127 ARG A C 1
ATOM 962 O O . ARG A 1 127 ? 20.461 4.904 -2.937 1.00 96.62 127 ARG A O 1
ATOM 969 N N . TYR A 1 128 ? 18.569 4.532 -4.089 1.00 95.75 128 TYR A N 1
ATOM 970 C CA . TYR A 1 128 ? 17.693 5.348 -3.260 1.00 95.75 128 TYR A CA 1
ATOM 971 C C . TYR A 1 128 ? 16.524 4.528 -2.722 1.00 95.75 128 TYR A C 1
ATOM 973 O O . TYR A 1 128 ? 16.013 3.624 -3.381 1.00 95.75 128 TYR A O 1
ATOM 981 N N . PHE A 1 129 ? 16.074 4.903 -1.531 1.00 95.94 129 PHE A N 1
ATOM 982 C CA . PHE A 1 129 ? 14.829 4.416 -0.961 1.00 95.94 129 PHE A CA 1
ATOM 983 C C . PHE A 1 129 ? 13.729 5.460 -1.139 1.00 95.94 129 PHE A C 1
ATOM 985 O O . PHE A 1 129 ? 13.989 6.664 -1.102 1.00 95.94 129 PHE A O 1
ATOM 992 N N . ALA A 1 130 ? 12.498 4.991 -1.327 1.00 95.06 130 ALA A N 1
ATOM 993 C CA . ALA A 1 130 ? 11.303 5.828 -1.281 1.00 95.06 130 ALA A CA 1
ATOM 994 C C . ALA A 1 130 ? 10.713 5.788 0.136 1.00 95.06 130 ALA A C 1
ATOM 996 O O . ALA A 1 130 ? 9.693 5.146 0.359 1.00 95.06 130 ALA A O 1
ATOM 997 N N . GLU A 1 131 ? 11.406 6.394 1.098 1.00 90.44 131 GLU A N 1
ATOM 998 C CA . GLU A 1 131 ? 10.897 6.554 2.466 1.00 90.44 131 GLU A CA 1
ATOM 999 C C . GLU A 1 131 ? 10.168 7.898 2.586 1.00 90.44 131 GLU A C 1
ATOM 1001 O O . GLU A 1 131 ? 10.710 8.922 2.156 1.00 90.44 131 GLU A O 1
ATOM 1006 N N . GLY A 1 132 ? 8.953 7.893 3.150 1.00 80.88 132 GLY A N 1
ATOM 1007 C CA . GLY A 1 132 ? 8.112 9.089 3.316 1.00 80.88 132 GLY A CA 1
ATOM 1008 C C . GLY A 1 132 ? 6.782 9.043 2.582 1.00 80.88 132 GLY A C 1
ATOM 1009 O O . GLY A 1 132 ? 6.737 8.534 1.436 1.00 80.88 132 GLY A O 1
#

Secondary structure (DSSP, 8-state):
-----------------------------------------------PPPPP-----PPPPP-PPPPPP------------TT--EEEEEEETTEEEEEE--TTT-EEEEEETTT--EEEEEEPPTTS----

Foldseek 3Di:
DDDPPPDDDDDDDDDDDDDDDDDDDDDDDDDDDDDDDDDDDDDDDDDDDDDDPDDDPDDDDDDDDDDDDDDDDDPDDADADPPAQWQDWDDDPQWIFTWGFDQQFTWTFTAHRRHNDTPDIDGDGNVDGRHD

Sequence (132 aa):
MERSDVGAWVRKGKSRGQISLDSCSIMKTRSLSLSIICAMLIGCSTEKPAEEPKPIAEAPAPVAAPVRQYSFSVVETYPHDVNAFTQGLVVNNGAFLESTGQYGFSSLRRVSIRTGRVSRLEKIDARYFAEG

pLDDT: mean 76.34, std 22.57, range [36.97, 98.62]